Protein AF-A0AAP8N878-F1 (afdb_monomer_lite)

Foldseek 3Di:
DPDDQLPQLVVLLVQVVVLVVVQVVCVVVVDDDDRSCPAAETENEQQQADPVSVVVSVVSNVVSRHPHYDYDPWDNVQGDDPPDPDTD

Sequence (88 aa):
SLYPANSVPAVVKRINQAFQRADQIQYVEGGEELDYFAPIVADAEAGFGGQLNVFELMKGMIEAGAAGVHFEDQLSSEKKCGHLGGKV

Secondary structure (DSSP, 8-state):
--S-TTHHHHHHHHHHHHHHHHHHHHHHHT-------PPPEEE-TTTTSSHHHHHHHHHHHHHHT-SEEE---S-GGG---TTSS---

Radius of gyration: 16.35 Å; chains: 1; bounding box: 38×22×46 Å

Structure (mmCIF, N/CA/C/O backbone):
data_AF-A0AAP8N878-F1
#
_entry.id   AF-A0AAP8N878-F1
#
loop_
_atom_site.group_PDB
_atom_site.id
_atom_site.type_symbol
_atom_site.label_atom_id
_atom_site.label_alt_id
_atom_site.label_comp_id
_atom_site.label_asym_id
_atom_site.label_entity_id
_atom_site.label_seq_id
_atom_site.pdbx_PDB_ins_code
_atom_site.Cartn_x
_atom_site.Cartn_y
_atom_site.Cartn_z
_atom_site.occupancy
_atom_site.B_iso_or_equiv
_atom_site.auth_seq_id
_atom_site.auth_comp_id
_atom_site.auth_asym_id
_atom_site.auth_atom_id
_atom_site.pdbx_PDB_model_num
ATOM 1 N N . SER A 1 1 ? 8.326 8.220 -9.426 1.00 81.81 1 SER A N 1
ATOM 2 C CA . SER A 1 1 ? 9.012 7.455 -8.367 1.00 81.81 1 SER A CA 1
ATOM 3 C C . SER A 1 1 ? 10.250 8.157 -7.796 1.00 81.81 1 SER A C 1
ATOM 5 O O . SER A 1 1 ? 11.320 7.570 -7.756 1.00 81.81 1 SER A O 1
ATOM 7 N N . LEU A 1 2 ? 10.135 9.414 -7.334 1.00 96.69 2 LEU A N 1
ATOM 8 C CA . LEU A 1 2 ? 11.268 10.164 -6.741 1.00 96.69 2 LEU A CA 1
ATOM 9 C C . LEU A 1 2 ? 11.324 10.084 -5.206 1.00 96.69 2 LEU A C 1
ATOM 11 O O . LEU A 1 2 ? 12.352 10.380 -4.604 1.00 96.69 2 LEU A O 1
ATOM 15 N N . TYR A 1 3 ? 10.209 9.728 -4.570 1.00 98.06 3 TYR A N 1
ATOM 16 C CA . TYR A 1 3 ? 10.111 9.602 -3.120 1.00 98.06 3 TYR A CA 1
ATOM 17 C C . TYR A 1 3 ? 10.559 8.201 -2.652 1.00 98.06 3 TYR A C 1
ATOM 19 O O . TYR A 1 3 ? 10.560 7.263 -3.451 1.00 98.06 3 TYR A O 1
ATOM 27 N N . PRO A 1 4 ? 10.914 8.014 -1.366 1.00 98.38 4 PRO A N 1
ATOM 28 C CA . PRO A 1 4 ? 11.272 6.698 -0.828 1.00 98.38 4 PRO A CA 1
ATOM 29 C C . PRO A 1 4 ? 10.132 5.677 -0.963 1.00 98.38 4 PRO A C 1
ATOM 31 O O . PRO A 1 4 ? 9.010 5.962 -0.547 1.00 98.38 4 PRO A O 1
ATOM 34 N N . ALA A 1 5 ? 10.406 4.476 -1.482 1.00 97.88 5 ALA A N 1
ATOM 35 C CA . ALA A 1 5 ? 9.381 3.472 -1.821 1.00 97.88 5 ALA A CA 1
ATOM 36 C C . ALA A 1 5 ? 8.436 3.083 -0.660 1.00 97.88 5 ALA A C 1
ATOM 38 O O . ALA A 1 5 ? 7.299 2.681 -0.886 1.00 97.88 5 ALA A 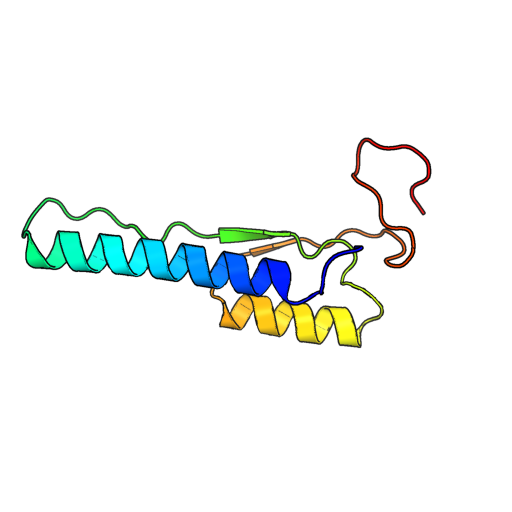O 1
ATOM 39 N N . ASN A 1 6 ? 8.858 3.258 0.595 1.00 98.25 6 ASN A N 1
ATOM 40 C CA . ASN A 1 6 ? 8.035 3.000 1.781 1.00 98.25 6 ASN A CA 1
ATOM 41 C C . ASN A 1 6 ? 7.038 4.127 2.129 1.00 98.25 6 ASN A C 1
ATOM 43 O O . ASN A 1 6 ? 6.294 3.996 3.101 1.00 98.25 6 ASN A O 1
ATOM 47 N N . SER A 1 7 ? 6.998 5.221 1.361 1.00 98.69 7 SER A N 1
ATOM 48 C CA . SER A 1 7 ? 6.144 6.381 1.655 1.00 98.69 7 SER A CA 1
ATOM 49 C C . SER A 1 7 ? 4.657 6.038 1.592 1.00 98.69 7 SER A C 1
ATOM 51 O O . SER A 1 7 ? 3.914 6.387 2.506 1.00 98.69 7 SER A O 1
ATOM 53 N N . VAL A 1 8 ? 4.213 5.323 0.551 1.00 98.62 8 VAL A N 1
ATOM 54 C CA . VAL A 1 8 ? 2.796 4.947 0.423 1.00 98.62 8 VAL A CA 1
ATOM 55 C C . VAL A 1 8 ? 2.389 3.923 1.490 1.00 98.62 8 VAL A C 1
ATOM 57 O O . VAL A 1 8 ? 1.409 4.197 2.183 1.00 98.62 8 VAL A O 1
ATOM 60 N N . PRO A 1 9 ? 3.152 2.838 1.752 1.00 98.75 9 PRO A N 1
ATOM 61 C CA . PRO A 1 9 ? 2.891 1.970 2.905 1.00 98.75 9 PRO A CA 1
ATOM 62 C C . PRO A 1 9 ? 2.758 2.728 4.237 1.00 98.75 9 PRO A C 1
ATOM 64 O O . PRO A 1 9 ? 1.850 2.458 5.024 1.00 98.75 9 PRO A O 1
ATOM 67 N N . ALA A 1 10 ? 3.612 3.727 4.491 1.00 98.81 10 ALA A N 1
ATOM 68 C CA . ALA A 1 10 ? 3.529 4.535 5.708 1.00 98.81 10 ALA A CA 1
ATOM 69 C C . ALA A 1 10 ? 2.225 5.353 5.791 1.00 98.81 10 ALA A C 1
ATOM 71 O O . ALA A 1 10 ? 1.638 5.471 6.869 1.00 98.81 10 ALA A O 1
ATOM 72 N N . VAL A 1 11 ? 1.747 5.890 4.664 1.00 98.81 11 VAL A N 1
ATOM 73 C CA . VAL A 1 11 ? 0.469 6.615 4.597 1.00 98.81 11 VAL A CA 1
ATOM 74 C C . VAL A 1 11 ? -0.717 5.668 4.772 1.00 98.81 11 VAL A C 1
ATOM 76 O O . VAL A 1 11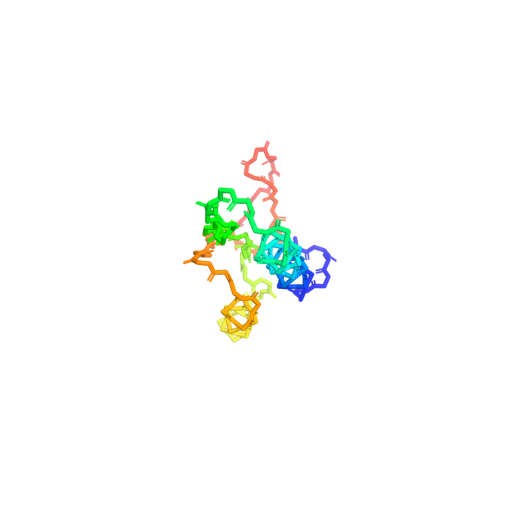 ? -1.608 5.983 5.556 1.00 98.81 11 VAL A O 1
ATOM 79 N N . VAL A 1 12 ? -0.708 4.494 4.133 1.00 98.81 12 VAL A N 1
ATOM 80 C CA . VAL A 1 12 ? -1.751 3.466 4.309 1.00 98.81 12 VAL A CA 1
ATOM 81 C C . VAL A 1 12 ? -1.882 3.095 5.787 1.00 98.81 12 VAL A C 1
ATOM 83 O O . VAL A 1 12 ? -2.974 3.164 6.353 1.00 98.81 12 VAL A O 1
ATOM 86 N N . LYS A 1 13 ? -0.755 2.819 6.456 1.00 98.88 13 LYS A N 1
ATOM 87 C CA . LYS A 1 13 ? -0.737 2.521 7.892 1.00 98.88 13 LYS A CA 1
ATOM 88 C C . LYS A 1 13 ? -1.320 3.667 8.719 1.00 98.88 13 LYS A C 1
ATOM 90 O O . LYS A 1 13 ? -2.083 3.425 9.651 1.00 98.88 13 LYS A O 1
ATOM 95 N N . ARG A 1 14 ? -0.981 4.914 8.382 1.00 98.81 14 ARG A N 1
ATOM 96 C CA . ARG A 1 14 ? -1.500 6.102 9.072 1.00 98.81 14 ARG A CA 1
ATOM 97 C C . ARG A 1 14 ? -3.015 6.255 8.906 1.00 98.81 14 ARG A C 1
ATOM 99 O O . ARG A 1 14 ? -3.674 6.624 9.874 1.00 98.81 14 ARG A O 1
ATOM 106 N N . ILE A 1 15 ? -3.560 5.974 7.722 1.00 98.81 15 ILE A N 1
ATOM 107 C CA . ILE A 1 15 ? -5.010 6.009 7.473 1.00 98.81 15 ILE A CA 1
ATOM 108 C C . ILE A 1 15 ? -5.709 4.934 8.314 1.00 98.81 15 ILE A C 1
ATOM 110 O O . ILE A 1 15 ? -6.630 5.258 9.058 1.00 98.81 15 ILE A O 1
ATOM 114 N N . ASN A 1 16 ? -5.209 3.695 8.303 1.00 98.81 16 ASN A N 1
ATOM 115 C CA . ASN A 1 16 ? -5.766 2.618 9.128 1.00 98.81 16 ASN A CA 1
ATOM 116 C C . ASN A 1 16 ? -5.699 2.921 10.633 1.00 98.81 16 ASN A C 1
ATOM 118 O O . ASN A 1 16 ? -6.638 2.625 11.366 1.00 98.81 16 ASN A O 1
ATOM 122 N N . GLN A 1 17 ? -4.631 3.567 11.111 1.00 98.81 17 GLN A N 1
ATOM 123 C CA . GLN A 1 17 ? -4.543 4.029 12.503 1.00 98.81 17 GLN A CA 1
ATOM 124 C C . GLN A 1 17 ? -5.562 5.131 12.829 1.00 98.81 17 GLN A C 1
ATOM 126 O O . GLN A 1 17 ? -6.054 5.192 13.957 1.00 98.81 17 GLN A O 1
ATOM 131 N N . ALA A 1 18 ? -5.886 5.997 11.865 1.00 98.75 18 ALA A N 1
ATOM 132 C CA . ALA A 1 18 ? -6.929 7.003 12.033 1.00 98.75 18 ALA A CA 1
ATOM 133 C C . ALA A 1 18 ? -8.319 6.352 12.118 1.00 98.75 18 ALA A C 1
ATOM 135 O O . ALA A 1 18 ? -9.070 6.679 13.035 1.00 98.75 18 ALA A O 1
ATOM 136 N N . PHE A 1 19 ? -8.621 5.386 11.240 1.00 98.31 19 PHE A N 1
ATOM 137 C CA . PHE A 1 19 ? -9.853 4.587 11.306 1.00 98.31 19 PHE A CA 1
ATOM 138 C C . PHE A 1 19 ? -9.971 3.843 12.632 1.00 98.31 19 PHE A C 1
ATOM 140 O O . PHE A 1 19 ? -10.976 3.975 13.321 1.00 98.31 19 PHE A O 1
ATOM 147 N N . GLN A 1 20 ? -8.901 3.167 13.055 1.00 98.38 20 GLN A N 1
ATOM 148 C CA . GLN A 1 20 ? -8.863 2.463 14.332 1.00 98.38 20 GLN A CA 1
ATOM 149 C C . GLN A 1 20 ? -9.136 3.391 15.520 1.00 98.38 20 GLN A C 1
ATOM 151 O O . GLN A 1 20 ? -9.814 3.000 16.467 1.00 98.38 20 GLN A O 1
ATOM 156 N N . ARG A 1 21 ? -8.609 4.621 15.507 1.00 98.31 21 ARG A N 1
ATOM 157 C CA . ARG A 1 21 ? -8.875 5.571 16.593 1.00 98.31 21 ARG A CA 1
ATOM 158 C C . ARG A 1 21 ? -10.327 6.048 16.584 1.00 98.31 21 ARG A C 1
ATOM 160 O O . ARG A 1 21 ? -10.892 6.190 17.663 1.00 98.31 21 ARG A O 1
ATOM 167 N N . ALA A 1 22 ? -10.902 6.309 15.412 1.00 96.69 22 ALA A N 1
ATOM 168 C CA . ALA A 1 22 ? -12.300 6.716 15.289 1.00 96.69 22 ALA A CA 1
ATOM 169 C C . ALA A 1 22 ? -13.251 5.613 15.786 1.00 96.69 22 ALA A C 1
ATOM 171 O O . ALA A 1 22 ? -14.122 5.885 16.609 1.00 96.69 22 ALA A O 1
ATOM 172 N N . ASP A 1 23 ? -12.991 4.367 15.388 1.00 96.69 23 ASP A N 1
ATOM 173 C CA . ASP A 1 23 ? -13.708 3.176 15.853 1.00 96.69 23 ASP A CA 1
ATOM 174 C C . ASP A 1 23 ? -13.648 3.019 17.383 1.00 96.69 23 ASP A C 1
ATOM 176 O O . ASP A 1 23 ? -14.673 2.900 18.052 1.00 96.69 23 ASP A O 1
ATOM 180 N N . GLN A 1 24 ? -12.453 3.144 17.971 1.00 97.00 24 GLN A N 1
ATOM 181 C CA . GLN A 1 24 ? -12.277 3.094 19.426 1.00 97.00 24 GLN A CA 1
ATOM 182 C C . GLN A 1 24 ? -13.052 4.190 20.170 1.00 97.00 24 GLN A C 1
ATOM 184 O O . GLN A 1 24 ? -13.546 3.940 21.268 1.00 97.00 24 GLN A O 1
ATOM 189 N N . ILE A 1 25 ? -13.122 5.405 19.614 1.00 96.06 25 ILE A N 1
ATOM 190 C CA . ILE A 1 25 ? -13.877 6.513 20.216 1.00 96.06 25 ILE A CA 1
ATOM 191 C C . ILE A 1 25 ? -15.372 6.190 20.185 1.00 96.06 25 ILE A C 1
ATOM 193 O O . ILE A 1 25 ? -16.010 6.224 21.235 1.00 96.06 25 ILE A O 1
ATOM 197 N N . GLN A 1 26 ? -15.900 5.789 19.025 1.00 95.25 26 GLN A N 1
ATOM 198 C CA . GLN A 1 26 ? -17.303 5.395 18.874 1.00 95.25 26 GLN A CA 1
ATOM 199 C C . GLN A 1 26 ? -17.692 4.280 19.852 1.00 95.25 26 GLN A C 1
ATOM 201 O O . GLN A 1 26 ? -18.717 4.384 20.526 1.00 95.25 26 GLN A O 1
ATOM 206 N N . TYR A 1 27 ? -16.857 3.241 19.964 1.00 94.00 27 TYR A N 1
ATOM 207 C CA . TYR A 1 27 ? -17.100 2.115 20.865 1.00 94.00 27 TYR A CA 1
ATOM 208 C C . TYR A 1 27 ? -17.245 2.561 22.328 1.00 94.00 27 TYR A C 1
ATOM 210 O O . TYR A 1 27 ? -18.092 2.050 23.057 1.00 94.00 27 TYR A O 1
ATOM 218 N N . VAL A 1 28 ? -16.430 3.526 22.765 1.00 95.94 28 VAL A N 1
ATOM 219 C CA . VAL A 1 28 ? -16.461 4.040 24.144 1.00 95.94 28 VAL A CA 1
ATOM 220 C C . VAL A 1 28 ? -17.609 5.027 24.368 1.00 95.94 28 VAL A C 1
ATOM 222 O O . VAL A 1 28 ? -18.181 5.046 25.457 1.00 95.94 28 VAL A O 1
ATOM 225 N N . GLU A 1 29 ? -17.961 5.838 23.370 1.00 95.94 29 GLU A N 1
ATOM 226 C CA . GLU A 1 29 ? -19.060 6.810 23.465 1.00 95.94 29 GLU A CA 1
ATOM 227 C C . GLU A 1 29 ? -20.451 6.152 23.425 1.00 95.94 29 GLU A C 1
ATOM 229 O O . GLU A 1 29 ? -21.424 6.763 23.868 1.00 95.94 29 GLU A O 1
ATOM 234 N N . GLY A 1 30 ? -20.554 4.899 22.962 1.00 87.56 30 GLY A N 1
ATOM 235 C CA . GLY A 1 30 ? -21.805 4.131 22.966 1.00 87.56 30 GLY A CA 1
ATOM 236 C C . GLY A 1 30 ? -22.840 4.625 21.948 1.00 87.56 30 GLY A C 1
ATOM 237 O O . GLY A 1 30 ? -24.041 4.524 22.204 1.00 87.56 30 GLY A O 1
ATOM 238 N N . GLY A 1 31 ? -22.374 5.201 20.834 1.00 78.00 31 GLY A N 1
ATOM 239 C CA . GLY A 1 31 ? -23.198 5.717 19.734 1.00 78.00 31 GLY A CA 1
ATOM 240 C C . GLY A 1 31 ? -23.599 4.664 18.693 1.00 78.00 31 GLY A C 1
ATOM 241 O O . GLY A 1 31 ? -23.413 3.466 18.893 1.00 78.00 31 GLY A O 1
ATOM 242 N N . GLU A 1 32 ? -24.164 5.120 17.570 1.00 78.25 32 GLU A N 1
ATOM 243 C CA . GLU A 1 32 ? -24.482 4.259 16.420 1.00 78.25 32 GLU A CA 1
ATOM 244 C C . GLU A 1 32 ? -23.220 3.591 15.847 1.00 78.25 32 GLU A C 1
ATOM 246 O O . GLU A 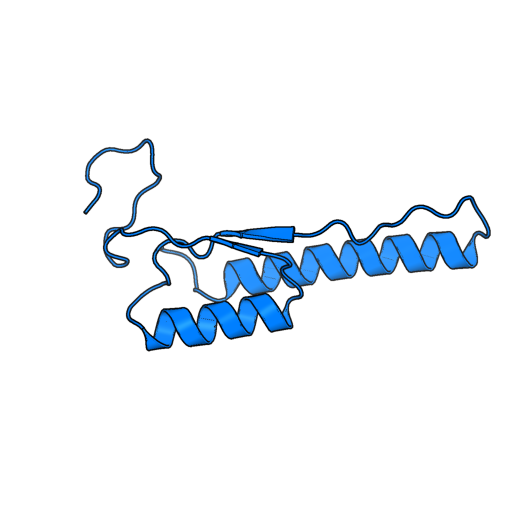1 32 ? -22.145 4.188 15.822 1.00 78.25 32 GLU A O 1
ATOM 251 N N . GLU A 1 33 ? -23.356 2.348 15.380 1.00 86.44 33 GLU A N 1
ATOM 252 C CA . GLU A 1 33 ? -22.244 1.540 14.875 1.00 86.44 33 GLU A CA 1
ATOM 253 C C . GLU A 1 33 ? -21.967 1.858 13.395 1.00 86.44 33 GLU A C 1
ATOM 255 O O . GLU A 1 33 ? -22.605 1.316 12.490 1.00 86.44 33 GLU A O 1
ATOM 260 N N . LEU A 1 34 ? -21.022 2.769 13.142 1.00 93.19 34 LEU A N 1
ATOM 261 C CA . LEU A 1 34 ? -20.426 2.981 11.822 1.00 93.19 34 LEU A CA 1
ATOM 262 C C . LEU A 1 34 ? -19.200 2.076 11.642 1.00 93.19 34 LEU A C 1
ATOM 264 O O . LEU A 1 34 ? -18.325 2.045 12.508 1.00 93.19 34 LEU A O 1
ATOM 268 N N . ASP A 1 35 ? -19.100 1.409 10.490 1.00 95.00 35 ASP A N 1
ATOM 269 C CA . ASP A 1 35 ? -17.872 0.727 10.073 1.00 95.00 35 ASP A CA 1
ATOM 270 C C . ASP A 1 35 ? -16.862 1.743 9.513 1.00 95.00 35 ASP A C 1
ATOM 272 O O . ASP A 1 35 ? -17.028 2.277 8.412 1.00 95.00 35 ASP A O 1
ATOM 276 N N . TYR A 1 36 ? -15.810 2.025 10.286 1.00 96.44 36 TYR A N 1
ATOM 277 C CA . TYR A 1 36 ? -14.748 2.952 9.888 1.00 96.44 36 TYR A CA 1
ATOM 278 C C . TYR A 1 36 ? -13.707 2.338 8.948 1.00 96.44 36 TYR A C 1
ATOM 280 O O . TYR A 1 36 ? -12.960 3.089 8.317 1.00 96.44 36 TYR A O 1
ATOM 288 N N . PHE A 1 37 ? -13.612 1.011 8.840 1.00 97.44 37 PHE A N 1
ATOM 289 C CA . PHE A 1 37 ? -12.517 0.343 8.131 1.00 97.44 37 PHE A CA 1
ATOM 290 C C . PHE A 1 37 ? -12.792 0.226 6.629 1.00 97.44 37 PHE A C 1
ATOM 292 O O . PHE A 1 37 ? -12.754 -0.8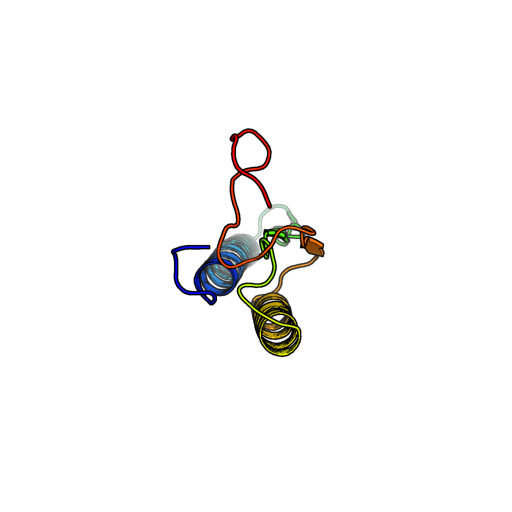55 6.039 1.00 97.44 37 PHE A O 1
ATOM 299 N N . ALA A 1 38 ? -13.023 1.373 5.987 1.00 98.06 38 ALA A N 1
ATOM 300 C CA . ALA A 1 38 ? -13.192 1.442 4.545 1.00 98.06 38 ALA A CA 1
ATOM 301 C C . ALA A 1 38 ? -11.955 0.863 3.819 1.00 98.06 38 ALA A C 1
ATOM 303 O O . ALA A 1 38 ? -10.817 1.204 4.166 1.00 98.06 38 ALA A O 1
ATOM 304 N N . PRO A 1 39 ? -12.142 0.014 2.789 1.00 98.50 39 PRO A N 1
ATOM 305 C CA . PRO A 1 39 ? -11.032 -0.632 2.101 1.00 98.50 39 PRO A CA 1
ATOM 306 C C . PRO A 1 39 ? -10.177 0.390 1.343 1.00 98.50 39 PRO A C 1
ATOM 308 O O . PRO A 1 39 ? -10.681 1.189 0.554 1.00 98.50 39 PRO A O 1
ATOM 311 N N . ILE A 1 40 ? -8.859 0.332 1.545 1.00 98.81 40 ILE A N 1
ATOM 312 C CA . ILE A 1 40 ? -7.904 1.239 0.898 1.00 98.81 40 ILE A CA 1
ATOM 313 C C . ILE A 1 40 ? -7.368 0.596 -0.385 1.00 98.81 40 ILE A C 1
ATOM 315 O O . ILE A 1 40 ? -6.718 -0.450 -0.329 1.00 98.81 40 ILE A O 1
ATOM 319 N N . VAL A 1 41 ? -7.585 1.246 -1.532 1.00 98.81 41 VAL A N 1
ATOM 320 C CA . VAL A 1 41 ? -6.884 0.938 -2.790 1.00 98.81 41 VAL A CA 1
ATOM 321 C C . VAL A 1 41 ? -5.706 1.901 -2.936 1.00 98.81 41 VAL A C 1
ATOM 323 O O . VAL A 1 41 ? -5.909 3.112 -2.981 1.00 98.81 41 VAL A O 1
ATOM 326 N N . ALA A 1 42 ? -4.481 1.372 -2.968 1.00 98.69 42 ALA A N 1
ATOM 327 C CA . ALA A 1 42 ? -3.243 2.150 -2.923 1.00 98.69 42 ALA A CA 1
ATOM 328 C C . ALA A 1 42 ? -2.434 2.084 -4.232 1.00 98.69 42 ALA A C 1
ATOM 330 O O . ALA A 1 42 ? -2.465 1.089 -4.958 1.00 98.69 42 ALA A O 1
ATOM 331 N N . ASP A 1 43 ? -1.673 3.145 -4.495 1.00 98.75 43 ASP A N 1
ATOM 332 C CA . ASP A 1 43 ? -0.811 3.290 -5.672 1.00 98.75 43 ASP A CA 1
ATOM 333 C C . ASP A 1 43 ? 0.606 2.766 -5.382 1.00 98.75 43 ASP A C 1
ATOM 335 O O . ASP A 1 43 ? 1.293 3.273 -4.490 1.00 98.75 43 ASP A O 1
ATOM 339 N N . ALA A 1 44 ? 1.049 1.749 -6.126 1.00 98.25 44 ALA A N 1
ATOM 340 C CA . ALA A 1 44 ? 2.421 1.234 -6.075 1.00 98.25 44 ALA A CA 1
ATOM 341 C C . ALA A 1 44 ? 3.309 1.742 -7.228 1.00 98.25 44 ALA A C 1
ATOM 343 O O . ALA A 1 44 ? 4.451 1.297 -7.380 1.00 98.25 44 ALA A O 1
ATOM 344 N N . GLU A 1 45 ? 2.813 2.693 -8.021 1.00 98.44 45 GLU A N 1
ATOM 345 C CA . GLU A 1 45 ? 3.419 3.206 -9.245 1.00 98.44 45 GLU A CA 1
ATOM 346 C C . GLU A 1 45 ? 3.872 2.056 -10.172 1.00 98.44 45 GLU A C 1
ATOM 348 O O . GLU A 1 45 ? 3.158 1.077 -10.382 1.00 98.44 45 GLU A O 1
ATOM 353 N N . ALA A 1 46 ? 5.085 2.152 -10.712 1.00 98.31 46 ALA A N 1
ATOM 354 C CA . ALA A 1 46 ? 5.744 1.104 -11.484 1.00 98.31 46 ALA A CA 1
ATOM 355 C C . ALA A 1 46 ? 6.563 0.136 -10.598 1.00 98.31 46 ALA A C 1
ATOM 357 O O . ALA A 1 46 ? 7.494 -0.516 -11.066 1.00 98.31 46 ALA A O 1
ATOM 358 N N . 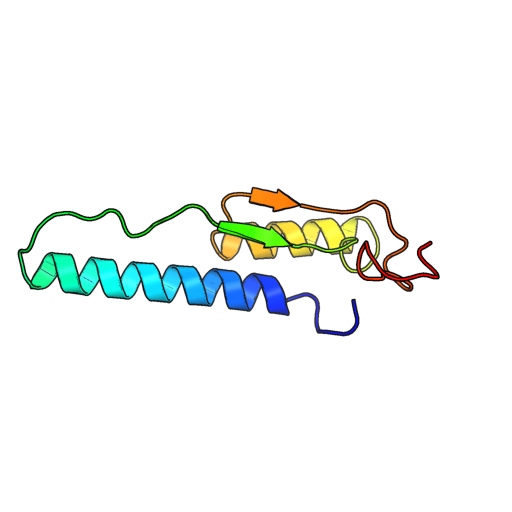GLY A 1 47 ? 6.292 0.085 -9.288 1.00 97.88 47 GLY A N 1
ATOM 359 C CA . GLY A 1 47 ? 6.942 -0.854 -8.370 1.00 97.88 47 GLY A CA 1
ATOM 360 C C . GLY A 1 47 ? 8.351 -0.490 -7.898 1.00 97.88 47 GLY A C 1
ATOM 361 O O . GLY A 1 47 ? 9.002 -1.313 -7.257 1.00 97.88 47 GLY A O 1
ATOM 362 N N . PHE A 1 48 ? 8.822 0.734 -8.165 1.00 98.31 48 PHE A N 1
ATOM 363 C CA . PHE A 1 48 ? 10.089 1.284 -7.648 1.00 98.31 48 PHE A CA 1
ATOM 364 C C . PHE A 1 48 ? 11.351 0.486 -8.026 1.00 98.31 48 PHE A C 1
ATOM 366 O O . PHE A 1 48 ? 12.368 0.562 -7.335 1.00 98.31 48 PHE A O 1
ATOM 373 N N . GLY A 1 49 ? 11.313 -0.276 -9.121 1.00 97.56 49 GLY A N 1
ATOM 374 C CA . GLY A 1 49 ? 12.466 -1.017 -9.623 1.00 97.56 49 GLY A CA 1
ATOM 375 C C . GLY A 1 49 ? 12.070 -2.300 -10.341 1.00 97.56 49 GLY A C 1
ATOM 376 O O . GLY A 1 49 ? 11.194 -2.292 -11.200 1.00 97.56 49 GLY A O 1
ATOM 377 N N . GLY A 1 50 ? 12.762 -3.393 -10.014 1.00 97.50 50 GLY A N 1
ATOM 378 C CA . GLY A 1 50 ? 12.510 -4.717 -10.581 1.00 97.50 50 GLY A CA 1
ATOM 379 C C . GLY A 1 50 ? 11.527 -5.550 -9.755 1.00 97.50 50 GLY A C 1
ATOM 380 O O . GLY A 1 50 ? 10.890 -5.076 -8.815 1.00 97.50 50 GLY A O 1
ATOM 381 N N . GLN A 1 51 ? 11.456 -6.844 -10.060 1.00 98.44 51 GLN A N 1
ATOM 382 C CA . GLN A 1 51 ? 10.508 -7.781 -9.447 1.00 98.44 51 GLN A CA 1
ATOM 383 C C . GLN A 1 51 ? 10.649 -7.868 -7.919 1.00 98.44 51 GLN A C 1
ATOM 385 O O . GLN A 1 51 ? 9.650 -7.984 -7.215 1.00 98.44 51 GLN A O 1
ATOM 390 N N . LEU A 1 52 ? 11.874 -7.784 -7.389 1.00 98.56 52 LEU A N 1
ATOM 391 C CA . LEU A 1 52 ? 12.103 -7.812 -5.939 1.00 98.56 52 LEU A CA 1
ATOM 392 C C . LEU A 1 52 ? 11.647 -6.518 -5.250 1.00 98.56 52 LEU A C 1
ATOM 394 O O . LEU A 1 52 ? 11.161 -6.569 -4.125 1.00 98.56 52 LEU A O 1
ATOM 398 N N . ASN A 1 53 ? 11.751 -5.370 -5.927 1.00 98.62 53 ASN A N 1
ATOM 399 C CA . ASN A 1 53 ? 11.236 -4.104 -5.404 1.00 98.62 53 ASN A CA 1
ATOM 400 C C . ASN A 1 53 ? 9.706 -4.133 -5.333 1.00 98.62 53 ASN A C 1
ATOM 402 O O . ASN A 1 53 ? 9.138 -3.785 -4.302 1.00 98.62 53 ASN A O 1
ATOM 406 N N . VAL A 1 54 ? 9.059 -4.635 -6.390 1.00 98.62 54 VAL A N 1
ATOM 407 C CA . VAL A 1 54 ? 7.608 -4.872 -6.447 1.00 98.62 54 VAL A CA 1
ATOM 408 C C . VAL A 1 54 ? 7.163 -5.797 -5.313 1.00 98.62 54 VAL A C 1
ATOM 410 O O . VAL A 1 54 ? 6.193 -5.497 -4.620 1.00 98.62 54 VAL A O 1
ATOM 413 N N . PHE A 1 55 ? 7.887 -6.900 -5.098 1.00 98.75 55 PHE A N 1
ATOM 414 C CA . PHE A 1 55 ? 7.586 -7.869 -4.045 1.00 98.75 55 PHE A CA 1
ATOM 415 C C . PHE A 1 55 ? 7.635 -7.239 -2.647 1.00 98.75 55 PHE A C 1
ATOM 417 O O . PHE A 1 55 ? 6.662 -7.332 -1.897 1.00 98.75 55 PHE A O 1
ATOM 424 N N . GLU A 1 56 ? 8.733 -6.559 -2.307 1.00 98.81 56 GLU A N 1
ATOM 425 C CA . GLU A 1 56 ? 8.878 -5.913 -0.997 1.00 98.81 56 GLU A CA 1
ATOM 426 C C . GLU A 1 56 ? 7.880 -4.764 -0.811 1.00 98.81 56 GLU A C 1
ATOM 428 O O . GLU A 1 56 ? 7.322 -4.599 0.275 1.00 98.81 56 GLU A O 1
ATOM 433 N N . LEU A 1 57 ? 7.584 -4.004 -1.871 1.00 98.69 57 LEU A N 1
ATOM 434 C CA . LEU A 1 57 ? 6.568 -2.956 -1.824 1.00 98.69 57 LEU A CA 1
ATOM 435 C C . LEU A 1 57 ? 5.182 -3.540 -1.542 1.00 98.69 57 LEU A C 1
ATOM 437 O O . LEU A 1 57 ? 4.487 -3.048 -0.656 1.00 98.69 57 LEU A O 1
ATOM 441 N N . MET A 1 58 ? 4.794 -4.607 -2.244 1.00 98.81 58 MET A N 1
ATOM 442 C CA . MET A 1 58 ? 3.503 -5.260 -2.028 1.00 98.81 58 MET A CA 1
ATOM 443 C C . MET A 1 58 ? 3.395 -5.833 -0.613 1.00 98.81 58 MET A C 1
ATOM 445 O O . MET A 1 58 ? 2.373 -5.650 0.047 1.00 98.81 58 MET A O 1
ATOM 449 N N . LYS A 1 59 ? 4.462 -6.461 -0.109 1.00 98.81 59 LYS A N 1
ATOM 450 C CA . LYS A 1 59 ? 4.529 -6.923 1.281 1.00 98.81 59 LYS A CA 1
ATOM 451 C C . LYS A 1 59 ? 4.312 -5.766 2.262 1.00 98.81 59 LYS A C 1
ATOM 453 O O . LYS A 1 59 ? 3.467 -5.878 3.147 1.00 98.81 59 LYS A O 1
ATOM 458 N N . GLY A 1 60 ? 4.992 -4.637 2.057 1.00 98.75 60 GLY A N 1
ATOM 459 C CA . GLY A 1 60 ? 4.806 -3.435 2.871 1.00 98.75 60 GLY A CA 1
ATOM 460 C C . GLY A 1 60 ? 3.381 -2.870 2.815 1.00 98.75 60 GLY A C 1
ATOM 461 O O . GLY A 1 60 ? 2.859 -2.427 3.836 1.00 98.75 60 GLY A O 1
ATOM 462 N N . MET A 1 61 ? 2.721 -2.916 1.653 1.00 98.69 61 MET A N 1
ATOM 463 C CA . MET A 1 61 ? 1.319 -2.499 1.502 1.00 98.69 61 MET A CA 1
ATOM 464 C C . MET A 1 61 ? 0.353 -3.424 2.255 1.00 98.69 61 MET A C 1
ATOM 466 O O . MET A 1 61 ? -0.561 -2.936 2.921 1.00 98.69 61 MET A O 1
ATOM 470 N N . ILE A 1 62 ? 0.568 -4.744 2.186 1.00 98.81 62 ILE A N 1
ATOM 471 C CA . ILE A 1 62 ? -0.229 -5.742 2.918 1.00 98.81 62 ILE A CA 1
ATOM 472 C C . ILE A 1 62 ? -0.074 -5.532 4.427 1.00 98.81 62 ILE A C 1
ATOM 474 O O . ILE A 1 62 ? -1.071 -5.429 5.136 1.00 98.81 62 ILE A O 1
ATOM 478 N N . GLU A 1 63 ? 1.161 -5.402 4.919 1.00 98.81 63 GLU A N 1
ATOM 479 C CA . GLU A 1 63 ? 1.440 -5.152 6.341 1.00 98.81 63 GLU A CA 1
ATOM 480 C C . GLU A 1 63 ? 0.837 -3.828 6.840 1.00 98.81 63 GLU A C 1
ATOM 482 O O . GLU A 1 63 ? 0.442 -3.718 8.001 1.00 98.81 63 GLU A O 1
ATOM 487 N N . ALA A 1 64 ? 0.748 -2.818 5.970 1.00 98.75 64 ALA A N 1
ATOM 488 C CA . ALA A 1 64 ? 0.109 -1.543 6.277 1.00 98.75 64 ALA A CA 1
ATOM 489 C C . ALA A 1 64 ? -1.431 -1.608 6.288 1.00 98.75 64 ALA A C 1
ATOM 491 O O . ALA A 1 64 ? -2.064 -0.694 6.823 1.00 98.75 64 ALA A O 1
ATOM 492 N N . GLY A 1 65 ? -2.024 -2.666 5.727 1.00 98.69 65 GLY A N 1
ATOM 493 C CA . GLY A 1 65 ? -3.468 -2.888 5.654 1.00 98.69 65 GLY A CA 1
ATOM 494 C C . GLY A 1 65 ? -4.140 -2.304 4.407 1.00 98.69 65 GLY A C 1
ATOM 495 O O . GLY A 1 65 ? -5.278 -1.845 4.492 1.00 98.69 65 GLY A O 1
ATOM 496 N N . ALA A 1 66 ? -3.457 -2.272 3.258 1.00 98.75 66 ALA A N 1
ATOM 497 C CA . ALA A 1 66 ? -4.116 -1.989 1.982 1.00 98.75 66 ALA A CA 1
ATOM 498 C C . ALA A 1 66 ? -5.046 -3.153 1.586 1.00 98.75 66 ALA A C 1
ATOM 500 O O . ALA A 1 66 ? -4.674 -4.319 1.707 1.00 98.75 66 ALA A O 1
ATOM 501 N N . ALA A 1 67 ? -6.236 -2.838 1.071 1.00 98.75 67 ALA A N 1
ATOM 502 C CA . ALA A 1 67 ? -7.195 -3.823 0.563 1.00 98.75 67 ALA A CA 1
ATOM 503 C C . ALA A 1 67 ? -6.961 -4.155 -0.921 1.00 98.75 67 ALA A C 1
ATOM 505 O O . ALA A 1 67 ? -7.254 -5.258 -1.376 1.00 98.75 67 ALA A O 1
ATOM 506 N N . GLY A 1 68 ? -6.416 -3.201 -1.677 1.00 98.75 68 GLY A N 1
ATOM 507 C CA . GLY A 1 68 ? -6.016 -3.375 -3.066 1.00 98.75 68 GLY A CA 1
ATOM 508 C C . GLY A 1 68 ? -4.808 -2.508 -3.389 1.00 98.75 68 GLY A C 1
ATOM 509 O O . GLY A 1 68 ? -4.591 -1.469 -2.768 1.00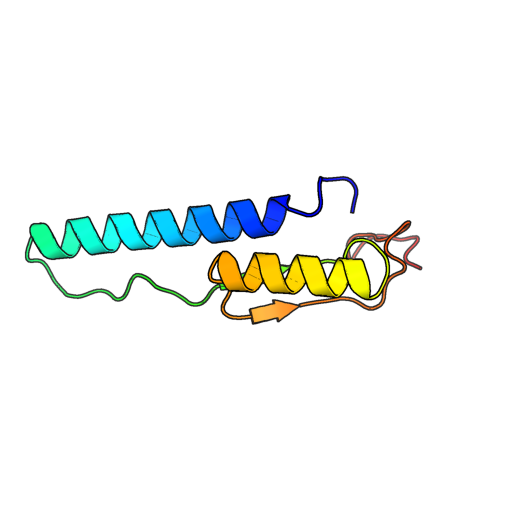 98.75 68 GLY A O 1
ATOM 510 N N . VAL A 1 69 ? -4.010 -2.936 -4.361 1.00 98.81 69 VAL A N 1
ATOM 511 C CA . VAL A 1 69 ? -2.827 -2.203 -4.815 1.00 98.81 69 VAL A CA 1
ATOM 512 C C . VAL A 1 69 ? -2.787 -2.265 -6.333 1.00 98.81 69 VAL A C 1
ATOM 514 O O . VAL A 1 69 ? -2.946 -3.347 -6.899 1.00 98.81 69 VAL A O 1
ATOM 517 N N . HIS A 1 70 ? -2.591 -1.125 -6.991 1.00 98.75 70 HIS A N 1
ATOM 518 C CA . HIS A 1 70 ? -2.432 -1.081 -8.442 1.00 98.75 70 HIS A CA 1
ATOM 519 C C . HIS A 1 70 ? -0.980 -0.804 -8.839 1.00 98.75 70 HIS A C 1
ATOM 521 O O . HIS A 1 70 ? -0.284 -0.016 -8.200 1.00 98.75 70 HIS A O 1
ATOM 527 N N . PHE A 1 71 ? -0.559 -1.451 -9.924 1.00 98.62 71 PHE A N 1
ATOM 528 C CA . PHE A 1 71 ? 0.721 -1.247 -10.595 1.00 98.62 71 PHE A CA 1
ATOM 529 C C . PHE A 1 71 ? 0.470 -0.778 -12.025 1.00 98.62 71 PHE A C 1
ATOM 531 O O . PHE A 1 71 ? -0.566 -1.090 -12.616 1.00 98.62 71 PHE A O 1
ATOM 538 N N . GLU A 1 72 ? 1.433 -0.064 -12.588 1.00 98.06 72 GLU A N 1
ATOM 539 C CA . GLU A 1 72 ? 1.437 0.345 -13.992 1.00 98.06 72 GLU A CA 1
ATOM 540 C C . GLU A 1 72 ? 2.678 -0.187 -14.716 1.00 98.06 72 GLU A C 1
ATOM 542 O O . GLU A 1 72 ? 3.717 -0.449 -14.113 1.00 98.06 72 GLU A O 1
ATOM 547 N N . ASP A 1 73 ? 2.559 -0.336 -16.029 1.00 98.12 73 ASP A N 1
ATOM 548 C CA . ASP A 1 73 ? 3.539 -0.937 -16.935 1.00 98.12 73 ASP A CA 1
ATOM 549 C C . ASP A 1 73 ? 4.606 0.051 -17.446 1.00 98.12 73 ASP A C 1
ATOM 551 O O . ASP A 1 73 ? 5.218 -0.178 -18.486 1.00 98.12 73 ASP A O 1
ATOM 555 N N . GLN A 1 74 ? 4.862 1.132 -16.702 1.00 98.31 74 GLN A N 1
ATOM 556 C CA . GLN A 1 74 ? 5.926 2.092 -17.013 1.00 98.31 74 GLN A CA 1
ATOM 557 C C . GLN A 1 74 ? 7.300 1.603 -16.529 1.00 98.31 74 GLN A C 1
ATOM 559 O O . GLN A 1 74 ? 7.428 0.885 -15.536 1.00 98.31 74 GLN A O 1
ATOM 564 N N . LEU A 1 75 ? 8.368 2.075 -17.169 1.00 97.00 75 LEU A N 1
ATOM 565 C CA . LEU A 1 75 ? 9.731 1.930 -16.674 1.00 97.00 75 LEU A CA 1
ATOM 566 C C . LEU A 1 75 ? 9.903 2.746 -15.386 1.00 97.00 75 LEU A C 1
ATOM 568 O O . LEU A 1 75 ? 9.901 3.976 -15.407 1.00 97.00 75 LEU A O 1
ATOM 572 N N . SER A 1 76 ? 10.138 2.073 -14.257 1.00 95.44 76 SER A N 1
ATOM 573 C CA . SER A 1 76 ? 10.159 2.736 -12.947 1.00 95.44 76 SER A CA 1
ATOM 574 C C . SER A 1 76 ? 11.173 3.880 -12.813 1.00 95.44 76 SER A C 1
ATOM 576 O O . SER A 1 76 ? 10.891 4.831 -12.083 1.00 95.44 76 SER A O 1
ATOM 578 N N . SER A 1 77 ? 12.320 3.826 -13.499 1.00 96.88 77 SER A N 1
ATOM 579 C CA . SER A 1 77 ? 13.316 4.909 -13.466 1.00 96.88 77 SER A CA 1
ATOM 580 C C . SER A 1 77 ? 12.838 6.183 -14.163 1.00 96.88 77 SER A C 1
ATOM 582 O O . SER A 1 77 ? 13.314 7.265 -13.841 1.00 96.88 77 SER A O 1
ATOM 584 N N . GLU A 1 78 ? 11.880 6.068 -15.084 1.00 96.81 78 GLU A N 1
ATOM 585 C CA . GLU A 1 78 ? 11.325 7.180 -15.855 1.00 96.81 78 GLU A CA 1
ATOM 586 C C . GLU A 1 78 ? 9.805 7.311 -15.710 1.00 96.81 78 GLU A C 1
ATOM 588 O O . GLU A 1 78 ? 9.175 8.024 -16.492 1.00 96.81 78 GLU A O 1
ATOM 593 N N . LYS A 1 79 ? 9.212 6.716 -14.667 1.00 97.06 79 LYS A N 1
ATOM 594 C CA . LYS A 1 79 ? 7.771 6.793 -14.398 1.00 97.06 79 LYS A CA 1
ATOM 595 C C . LYS A 1 79 ? 7.281 8.239 -14.394 1.00 97.06 79 LYS A C 1
ATOM 597 O O . LYS A 1 79 ? 7.843 9.098 -13.703 1.00 97.06 79 LYS A O 1
ATOM 602 N N . LYS A 1 80 ? 6.175 8.499 -15.094 1.00 95.19 80 LYS A N 1
ATOM 603 C CA . LYS A 1 80 ? 5.456 9.783 -15.088 1.00 95.19 80 LYS A CA 1
ATOM 604 C C . LYS A 1 80 ? 3.995 9.594 -14.676 1.00 95.19 80 LYS A C 1
ATOM 606 O O . LYS A 1 80 ? 3.453 8.490 -14.669 1.00 95.19 80 LYS A O 1
ATOM 611 N N . CYS A 1 81 ? 3.334 10.688 -14.305 1.00 96.88 81 CYS A N 1
ATOM 612 C CA . CYS A 1 81 ? 1.875 10.698 -14.177 1.00 96.88 81 CYS A CA 1
ATOM 613 C C . CYS A 1 81 ? 1.237 10.324 -15.529 1.00 96.88 81 CYS A C 1
ATOM 615 O O . CYS A 1 81 ? 1.740 10.730 -16.577 1.00 96.88 81 CYS A O 1
ATOM 617 N N . GLY A 1 82 ? 0.120 9.586 -15.512 1.00 95.88 82 GLY A N 1
ATOM 618 C CA . GLY A 1 82 ? -0.542 9.078 -16.721 1.00 95.88 82 GLY A CA 1
ATOM 619 C C . GLY A 1 82 ? -0.927 10.152 -17.748 1.00 95.88 82 GLY A C 1
ATOM 620 O O . GLY A 1 82 ? -1.013 9.847 -18.939 1.00 95.88 82 GLY A O 1
ATOM 621 N N . HIS A 1 83 ? -1.081 11.402 -17.303 1.00 97.56 83 HIS A N 1
ATOM 622 C CA . HIS A 1 83 ? -1.470 12.560 -18.114 1.00 97.56 83 HIS A CA 1
ATOM 623 C C . HIS A 1 83 ? -0.296 13.479 -18.508 1.00 97.56 83 HIS A C 1
ATOM 625 O O . HIS A 1 83 ? -0.522 14.558 -19.050 1.00 97.56 83 HIS A O 1
ATOM 631 N N . LEU A 1 84 ? 0.952 13.085 -18.232 1.00 97.31 84 LEU A N 1
ATOM 632 C CA . LEU A 1 84 ? 2.149 13.805 -18.677 1.00 97.31 84 LEU A CA 1
ATOM 633 C C . LEU A 1 84 ? 2.756 13.152 -19.929 1.00 97.31 84 LEU A C 1
ATOM 635 O O . LEU A 1 84 ? 2.574 11.960 -20.185 1.00 97.31 84 LEU A O 1
ATOM 639 N N . GLY A 1 85 ? 3.491 13.947 -20.710 1.00 95.38 85 GLY A N 1
ATOM 640 C CA . GLY A 1 85 ? 4.316 13.446 -21.812 1.00 95.38 85 GLY A CA 1
ATOM 641 C C . GLY A 1 85 ? 5.586 12.740 -21.320 1.00 95.38 85 GLY A C 1
ATOM 642 O O . GLY A 1 85 ? 5.967 12.868 -20.157 1.00 95.38 85 GLY A O 1
ATOM 643 N N . GLY A 1 86 ? 6.260 12.014 -22.219 1.00 95.88 86 GLY A N 1
ATOM 644 C CA . GLY A 1 86 ? 7.543 11.360 -21.920 1.00 95.88 86 GLY A CA 1
ATOM 645 C C . GLY A 1 86 ? 7.439 10.123 -21.021 1.00 95.88 86 GLY A C 1
ATOM 646 O O . GLY A 1 86 ? 8.355 9.865 -20.246 1.00 95.88 86 GLY A O 1
ATOM 647 N N . LYS A 1 87 ? 6.319 9.392 -21.095 1.00 95.62 87 LYS A N 1
ATOM 648 C CA . LYS A 1 87 ? 6.176 8.057 -20.494 1.00 95.62 87 LYS A CA 1
ATOM 649 C C . LYS A 1 87 ? 7.009 7.045 -21.282 1.00 95.62 87 LYS A C 1
ATOM 651 O O . LYS A 1 87 ? 7.079 7.146 -22.508 1.00 95.62 87 LYS A O 1
ATOM 656 N N . VAL A 1 88 ? 7.592 6.089 -20.569 1.00 88.75 88 VAL A N 1
ATOM 657 C CA . VAL A 1 88 ? 8.321 4.928 -21.098 1.00 88.75 88 VAL A CA 1
ATOM 658 C C . VAL A 1 88 ? 7.822 3.707 -20.362 1.00 88.75 88 VAL A C 1
ATOM 660 O O . VAL A 1 88 ? 7.636 3.842 -19.133 1.00 88.75 88 VAL A O 1
#

pLDDT: mean 96.8, std 3.98, range [78.0, 98.88]